Protein AF-A0A842I0W0-F1 (afdb_monomer_lite)

pLDDT: mean 89.92, std 10.53, range [43.91, 98.12]

Secondary structure (DSSP, 8-state):
-HHHHHHHHHHHHHHHHTT--HHHHHHHHHHHHHHHHHHHHHHTT--STTHHHHHHHHHHHHHHHHHHHHHHHHHHHHHHHHHHHHHHHHHHHHHTTTTSSTT-

Radius of gyration: 33.11 Å; chains: 1; bounding box: 74×31×82 Å

Sequence (104 aa):
MTDDTEMLTRLVAQLADRGGDLVTIRAVIEEASEIGAARAMHKLGLSDPRAAKDIGELRELLSAWRIARRGAIRSALGWLAKAVIALMLFGFAIRFGLMDGVGR

Organism: NCBI:txid2761622

Structure (mmCIF, N/CA/C/O backbone):
data_AF-A0A842I0W0-F1
#
_entry.id   AF-A0A842I0W0-F1
#
loop_
_atom_site.group_PDB
_atom_site.id
_atom_site.type_symbol
_atom_site.label_atom_id
_atom_site.label_alt_id
_atom_site.label_comp_id
_atom_site.label_asym_id
_atom_site.label_entity_id
_atom_site.label_seq_id
_atom_site.pdbx_PDB_ins_code
_atom_site.Cartn_x
_atom_site.Cartn_y
_atom_site.Cartn_z
_atom_site.occupancy
_atom_site.B_iso_or_equiv
_atom_site.auth_seq_id
_atom_site.auth_comp_id
_atom_site.auth_asym_id
_atom_site.auth_atom_id
_atom_site.pdbx_PDB_model_num
ATOM 1 N N . MET A 1 1 ? -15.020 12.420 1.947 1.00 59.78 1 MET A N 1
ATOM 2 C CA . MET A 1 1 ? -14.102 12.227 3.091 1.00 59.78 1 MET A CA 1
ATOM 3 C C . MET A 1 1 ? -14.439 13.158 4.248 1.00 59.78 1 MET A C 1
ATOM 5 O O . MET A 1 1 ? -14.450 12.688 5.370 1.00 59.78 1 MET A O 1
ATOM 9 N N . THR A 1 2 ? -14.742 14.442 4.017 1.00 72.00 2 THR A N 1
ATOM 10 C CA . THR A 1 2 ? -15.232 15.351 5.074 1.00 72.00 2 THR A CA 1
ATOM 11 C C . THR A 1 2 ? -16.629 14.989 5.591 1.00 72.00 2 THR A C 1
ATOM 13 O O . THR A 1 2 ? -16.820 15.015 6.801 1.00 72.00 2 THR A O 1
ATOM 16 N N . ASP A 1 3 ? -17.548 14.557 4.718 1.00 88.81 3 ASP A N 1
ATOM 17 C CA . ASP A 1 3 ? -18.919 14.154 5.103 1.00 88.81 3 ASP A CA 1
ATOM 18 C C . ASP A 1 3 ? -18.957 13.008 6.125 1.00 88.81 3 ASP A C 1
ATOM 20 O O . ASP A 1 3 ? -19.676 13.079 7.121 1.00 88.81 3 ASP A O 1
ATOM 24 N N . ASP A 1 4 ? -18.149 11.966 5.918 1.00 90.00 4 ASP A N 1
ATOM 25 C CA . ASP A 1 4 ? -18.122 10.800 6.810 1.00 90.00 4 ASP A CA 1
ATOM 26 C C . ASP A 1 4 ? -17.571 11.171 8.195 1.00 90.00 4 ASP A C 1
ATOM 28 O O . ASP A 1 4 ? -18.109 10.764 9.224 1.00 90.00 4 ASP A O 1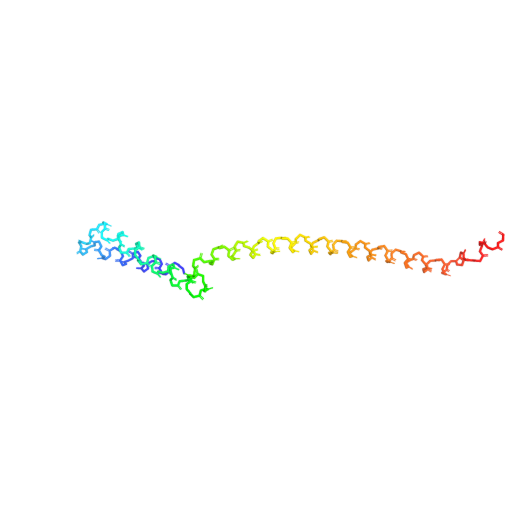
ATOM 32 N N . THR A 1 5 ? -16.525 12.001 8.236 1.00 92.12 5 THR A N 1
ATOM 33 C CA . THR A 1 5 ? -15.940 12.506 9.486 1.00 92.12 5 THR A CA 1
ATOM 34 C C . THR A 1 5 ? -16.910 13.421 10.230 1.00 92.12 5 THR A C 1
ATOM 36 O O . THR A 1 5 ? -17.007 13.353 11.456 1.00 92.12 5 THR A O 1
ATOM 39 N N . GLU A 1 6 ? -17.659 14.260 9.511 1.00 94.50 6 GLU A N 1
ATOM 40 C CA . GLU A 1 6 ? -18.687 15.119 10.101 1.00 94.50 6 GLU A CA 1
ATOM 41 C C . GLU A 1 6 ? -19.839 14.287 10.682 1.00 94.50 6 GLU A C 1
ATOM 43 O O . GLU A 1 6 ? -20.270 14.529 11.813 1.00 94.50 6 GLU A O 1
ATOM 48 N N . MET A 1 7 ? -20.283 13.248 9.966 1.00 93.56 7 MET A N 1
ATOM 49 C CA . MET A 1 7 ? -21.271 12.289 10.464 1.00 93.56 7 MET A CA 1
ATOM 50 C C . MET A 1 7 ? -20.785 11.589 11.743 1.00 93.56 7 MET A C 1
ATOM 52 O O . MET A 1 7 ? -21.517 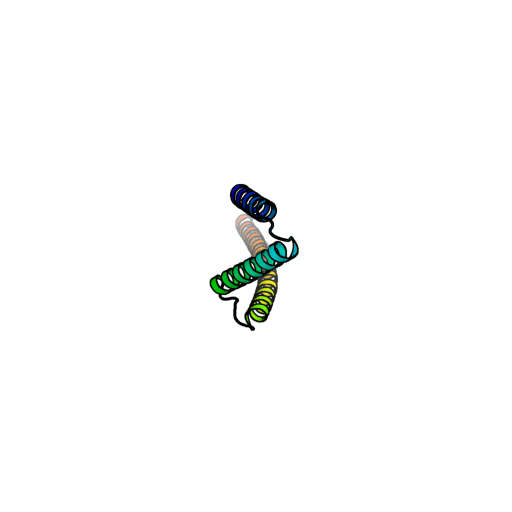11.562 12.732 1.00 93.56 7 MET A O 1
ATOM 56 N N . LEU A 1 8 ? -19.556 11.057 11.759 1.00 91.12 8 LEU A N 1
ATOM 57 C CA . LEU A 1 8 ? -18.987 10.382 12.934 1.00 91.12 8 LEU A CA 1
ATOM 58 C C . LEU A 1 8 ? -18.876 11.322 14.136 1.00 91.12 8 LEU A C 1
ATOM 60 O O . LEU A 1 8 ? -19.223 10.943 15.253 1.00 91.12 8 LEU A O 1
ATOM 64 N N . THR A 1 9 ? -18.457 12.563 13.896 1.00 93.06 9 THR A N 1
ATOM 65 C CA . THR A 1 9 ? -18.375 13.596 14.934 1.00 93.06 9 THR A CA 1
ATOM 66 C C . THR A 1 9 ? -19.748 13.851 15.559 1.00 93.06 9 THR A C 1
ATOM 68 O O . THR A 1 9 ? -19.871 13.883 16.784 1.00 93.06 9 THR A O 1
ATOM 71 N N . ARG A 1 10 ? -20.803 13.956 14.737 1.00 93.69 10 ARG A N 1
ATOM 72 C CA . ARG A 1 10 ? -22.185 14.110 15.220 1.00 93.69 10 ARG A CA 1
ATOM 73 C C . ARG A 1 10 ? -22.674 12.896 16.011 1.00 93.69 10 ARG A C 1
ATOM 75 O O . ARG A 1 10 ? -23.319 13.077 17.040 1.00 93.69 10 ARG A O 1
ATOM 82 N N . LEU A 1 11 ? -22.361 11.678 15.566 1.00 91.38 11 LEU A N 1
ATOM 83 C CA . LEU A 1 11 ? -22.752 10.447 16.263 1.00 91.38 11 LEU A CA 1
ATOM 84 C C . LEU A 1 11 ? -22.077 10.322 17.636 1.00 91.38 11 LEU A C 1
ATOM 86 O O . LEU A 1 11 ? -22.742 9.981 18.611 1.00 91.38 11 LEU A O 1
ATOM 90 N N . VAL A 1 12 ? -20.783 10.643 17.733 1.00 90.62 12 VAL A N 1
ATOM 91 C CA . VAL A 1 12 ? -20.049 10.636 19.010 1.00 90.62 12 VAL A CA 1
ATOM 92 C C . VAL A 1 12 ? -20.590 11.705 19.960 1.00 90.62 12 VAL A C 1
ATOM 94 O O . VAL A 1 12 ? -20.828 11.405 21.129 1.00 90.62 12 VAL A O 1
ATOM 97 N N . ALA A 1 13 ? -20.855 12.919 19.464 1.00 90.12 13 ALA A N 1
ATOM 98 C CA . ALA A 1 13 ? -21.464 13.985 20.260 1.00 90.12 13 ALA A CA 1
ATOM 99 C C . ALA A 1 13 ? -22.848 13.581 20.798 1.00 90.12 13 ALA A C 1
ATOM 101 O O . ALA A 1 13 ? -23.135 13.761 21.977 1.00 90.12 13 ALA A O 1
ATOM 102 N N . GLN A 1 14 ? -23.680 12.945 19.968 1.00 90.81 14 GLN A N 1
ATOM 103 C CA . GLN A 1 14 ? -24.990 12.451 20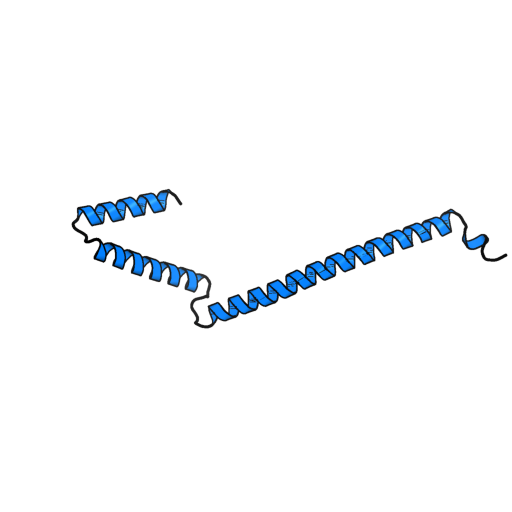.390 1.00 90.81 14 GLN A CA 1
ATOM 104 C C . GLN A 1 14 ? -24.895 11.337 21.444 1.00 90.81 14 GLN A C 1
ATOM 106 O O . GLN A 1 14 ? -25.758 11.243 22.318 1.00 90.81 14 GLN A O 1
ATOM 111 N N . LEU A 1 15 ? -23.870 10.481 21.367 1.00 88.19 15 LEU A N 1
ATOM 112 C CA . LEU A 1 15 ? -23.646 9.429 22.358 1.00 88.19 15 LEU A CA 1
ATOM 113 C C . LEU A 1 15 ? -23.209 10.012 23.708 1.00 88.19 15 LEU A C 1
ATOM 115 O O . LEU A 1 15 ? -23.698 9.570 24.747 1.00 88.19 15 LEU A O 1
ATOM 119 N N . ALA A 1 16 ? -22.333 11.020 23.683 1.00 86.50 16 ALA A N 1
ATOM 120 C CA . ALA A 1 16 ? -21.892 11.737 24.875 1.00 86.50 16 ALA A CA 1
ATOM 121 C C . ALA A 1 16 ? -23.069 12.450 25.569 1.00 86.50 16 ALA A C 1
ATOM 123 O O . ALA A 1 16 ? -23.260 12.284 26.773 1.00 86.50 16 ALA A O 1
ATOM 124 N N . ASP A 1 17 ? -23.927 13.137 24.806 1.00 89.00 17 ASP A N 1
ATOM 125 C CA . ASP A 1 17 ? -25.122 13.822 25.331 1.00 89.00 17 ASP A CA 1
ATOM 126 C C . ASP A 1 17 ? -26.153 12.862 25.950 1.00 89.00 17 ASP A C 1
ATOM 128 O O . ASP A 1 17 ? -26.914 13.243 26.839 1.00 89.00 17 ASP A O 1
ATOM 132 N N . ARG A 1 18 ? -26.184 11.596 25.516 1.00 89.44 18 ARG A N 1
ATOM 133 C CA . ARG A 1 18 ? -27.049 10.552 26.094 1.00 89.44 18 ARG A CA 1
ATOM 134 C C . ARG A 1 18 ? -26.448 9.859 27.323 1.00 89.44 18 ARG A C 1
ATOM 136 O O . ARG A 1 18 ? -27.008 8.866 27.784 1.00 89.44 18 ARG A O 1
ATOM 143 N N . GLY A 1 19 ? -25.341 10.375 27.862 1.00 82.81 19 GLY A N 1
ATOM 144 C CA . GLY A 1 19 ? -24.675 9.834 29.049 1.00 82.81 19 GLY A CA 1
ATOM 145 C C . GLY A 1 19 ? -23.728 8.669 28.757 1.00 82.81 19 GLY A C 1
ATOM 146 O O . GLY A 1 19 ? -23.428 7.888 29.658 1.00 82.81 19 GLY A O 1
ATOM 147 N N . GLY A 1 20 ? -23.269 8.520 27.511 1.00 84.12 20 GLY A N 1
ATOM 148 C CA . GLY A 1 20 ? -22.228 7.558 27.165 1.00 84.12 20 GLY A CA 1
ATOM 149 C C . GLY A 1 20 ? -20.886 7.963 27.772 1.00 84.12 20 GLY A C 1
ATOM 150 O O . GLY A 1 20 ? -20.347 9.014 27.436 1.00 84.12 20 GLY A O 1
ATOM 151 N N . ASP A 1 21 ? -20.334 7.124 28.647 1.00 89.69 21 ASP A N 1
ATOM 152 C CA . ASP A 1 21 ? -19.004 7.353 29.214 1.00 89.69 21 ASP A CA 1
ATOM 153 C C . ASP A 1 21 ? -17.900 7.225 28.145 1.00 89.69 21 ASP A C 1
ATOM 155 O O . ASP A 1 21 ? -17.976 6.398 27.227 1.00 89.69 21 ASP A O 1
ATOM 159 N N . LEU A 1 22 ? -16.839 8.023 28.291 1.00 87.44 22 LEU A N 1
ATOM 160 C CA . LEU A 1 22 ? -15.720 8.113 27.351 1.00 87.44 22 LEU A CA 1
ATOM 161 C C . LEU A 1 22 ? -15.028 6.757 27.154 1.00 87.44 22 LEU A C 1
ATOM 163 O O . LEU A 1 22 ? -14.601 6.430 26.045 1.00 87.44 22 LEU A O 1
ATOM 167 N N . VAL A 1 23 ? -14.946 5.949 28.216 1.00 92.06 23 VAL A N 1
ATOM 168 C CA . VAL A 1 23 ? -14.361 4.603 28.159 1.00 92.06 23 VAL A CA 1
ATOM 169 C C . VAL A 1 23 ? -15.172 3.704 27.229 1.00 92.06 23 VAL A C 1
ATOM 171 O O . VAL A 1 23 ? -14.601 3.003 26.394 1.00 92.06 23 VAL A O 1
ATOM 174 N N . THR A 1 24 ? -16.502 3.775 27.316 1.00 90.69 24 THR A N 1
ATOM 175 C CA . THR A 1 24 ? -17.406 2.990 26.463 1.00 90.69 24 THR A CA 1
ATOM 176 C C . THR A 1 24 ? -17.300 3.435 25.006 1.00 90.69 24 THR A C 1
ATOM 178 O O . THR A 1 24 ? -17.188 2.598 24.113 1.00 90.69 24 THR A O 1
ATOM 181 N N . ILE A 1 25 ? -17.260 4.748 24.756 1.00 90.62 25 ILE A N 1
ATOM 182 C CA . ILE A 1 25 ? -17.083 5.304 23.406 1.00 90.62 25 ILE A CA 1
ATOM 183 C C . ILE A 1 25 ? -15.758 4.832 22.798 1.00 90.62 25 ILE A C 1
ATOM 185 O O . ILE A 1 25 ? -15.735 4.364 21.659 1.00 90.62 25 ILE A O 1
ATOM 189 N N . ARG A 1 26 ? -14.660 4.903 23.560 1.00 91.88 26 ARG A N 1
ATOM 190 C CA . ARG A 1 26 ? -13.342 4.445 23.105 1.00 91.88 26 ARG A CA 1
ATOM 191 C C . ARG A 1 26 ? -13.355 2.956 22.764 1.00 91.88 26 ARG A C 1
ATOM 193 O O . ARG A 1 26 ? -12.855 2.595 21.706 1.00 91.88 26 ARG A O 1
ATOM 200 N N . ALA A 1 27 ? -13.951 2.123 23.616 1.00 93.88 27 ALA A N 1
ATOM 201 C CA . ALA A 1 27 ? -14.041 0.684 23.383 1.00 93.88 27 ALA A CA 1
ATOM 202 C C . ALA A 1 27 ? -14.824 0.352 22.101 1.00 93.88 27 ALA A C 1
ATOM 204 O O . ALA A 1 27 ? -14.372 -0.454 21.294 1.00 93.88 27 ALA A O 1
ATOM 205 N N . VAL A 1 28 ? -15.962 1.016 21.870 1.00 91.88 28 VAL A N 1
ATOM 206 C CA . VAL A 1 28 ? -16.764 0.817 20.650 1.00 91.88 28 VAL A CA 1
ATOM 207 C C . VAL A 1 28 ? -16.002 1.259 19.399 1.00 91.88 28 VAL A C 1
ATOM 209 O O . VAL A 1 28 ? -16.060 0.575 18.380 1.00 91.88 28 VAL A O 1
ATOM 212 N N . ILE A 1 29 ? -15.280 2.383 19.457 1.00 93.00 29 ILE A N 1
ATOM 213 C CA . ILE A 1 29 ? -14.466 2.861 18.329 1.00 93.00 29 ILE A CA 1
ATOM 214 C C . ILE A 1 29 ? -13.317 1.893 18.034 1.00 93.00 29 ILE A C 1
ATOM 216 O O . ILE A 1 29 ? -13.051 1.615 16.865 1.00 93.00 29 ILE A O 1
ATOM 220 N N . GLU A 1 30 ? -12.644 1.388 19.067 1.00 95.69 30 GLU A N 1
ATOM 221 C CA . GLU A 1 30 ? -11.540 0.433 18.939 1.00 95.69 30 GLU A CA 1
ATOM 222 C C . GLU A 1 30 ? -12.031 -0.870 18.289 1.00 95.69 30 GLU A C 1
ATOM 224 O O . GLU A 1 30 ? -11.493 -1.275 17.261 1.00 95.69 30 GLU A O 1
ATOM 229 N N . GLU A 1 31 ? -13.147 -1.426 18.767 1.00 96.50 31 GLU A N 1
ATOM 230 C CA . GLU A 1 31 ? -13.772 -2.625 18.191 1.00 96.50 31 GLU A CA 1
ATOM 231 C C . GLU A 1 31 ? -14.250 -2.400 16.744 1.00 96.50 31 GLU A C 1
ATOM 233 O O . GLU A 1 31 ? -13.989 -3.204 15.849 1.00 96.50 31 GLU A O 1
ATOM 238 N N . ALA A 1 32 ? -14.920 -1.276 16.466 1.00 94.56 32 ALA A N 1
ATOM 239 C CA . ALA A 1 32 ? -15.381 -0.953 15.116 1.00 94.56 32 ALA A CA 1
ATOM 240 C C . ALA A 1 32 ? -14.212 -0.762 14.134 1.00 94.56 32 ALA A C 1
ATOM 242 O O . ALA A 1 32 ? -14.317 -1.148 12.964 1.00 94.56 32 ALA A O 1
ATOM 243 N N . SER A 1 33 ? -13.103 -0.186 14.605 1.00 95.06 33 SER A N 1
ATOM 244 C CA . SER A 1 33 ? -11.881 -0.004 13.819 1.00 95.06 33 SER A CA 1
ATOM 245 C C . SER A 1 33 ? -11.209 -1.341 13.527 1.00 95.06 33 SER A C 1
ATOM 247 O O . SER A 1 33 ? -10.854 -1.587 12.375 1.00 95.06 33 SER A O 1
ATOM 249 N N . GLU A 1 34 ? -11.111 -2.225 14.522 1.00 97.00 34 GLU A N 1
ATOM 250 C CA . GLU A 1 34 ? -10.565 -3.578 14.370 1.00 97.00 34 GLU A CA 1
ATOM 251 C C . GLU A 1 34 ? -11.397 -4.394 13.365 1.00 97.00 34 GLU A C 1
ATOM 253 O O . GLU A 1 34 ? -10.864 -4.933 12.394 1.00 97.00 34 GLU A O 1
ATOM 258 N N . ILE A 1 35 ? -12.731 -4.387 13.498 1.00 97.12 35 ILE A N 1
ATOM 259 C CA . ILE A 1 35 ? -13.649 -5.047 12.553 1.00 97.12 35 ILE A CA 1
ATOM 260 C C . ILE A 1 35 ? -13.512 -4.454 11.142 1.00 97.12 35 ILE A C 1
ATOM 262 O O . ILE A 1 35 ? -13.536 -5.182 10.142 1.00 97.12 35 ILE A O 1
ATOM 266 N N . GLY A 1 36 ? -13.392 -3.129 11.038 1.00 95.81 36 GLY A N 1
ATOM 267 C CA . GLY A 1 36 ? -13.202 -2.426 9.773 1.00 95.81 36 GLY A CA 1
ATOM 268 C C . GLY A 1 36 ? -11.894 -2.819 9.085 1.00 95.81 36 GLY A C 1
ATOM 269 O O . GLY A 1 36 ? -11.904 -3.163 7.897 1.00 95.81 36 GLY A O 1
ATOM 270 N N . ALA A 1 37 ? -10.793 -2.828 9.837 1.00 96.38 37 ALA A N 1
ATOM 271 C CA . ALA A 1 37 ? -9.472 -3.234 9.373 1.00 96.38 37 ALA A CA 1
ATOM 272 C C . ALA A 1 37 ? -9.463 -4.705 8.937 1.00 96.38 37 ALA A C 1
ATOM 274 O O . ALA A 1 37 ? -9.073 -5.004 7.806 1.00 96.38 37 ALA A O 1
ATOM 275 N N . ALA A 1 38 ? -9.999 -5.607 9.762 1.00 95.94 38 ALA A N 1
ATOM 276 C CA . ALA A 1 38 ? -10.109 -7.027 9.446 1.00 95.94 38 ALA A CA 1
ATOM 277 C C . ALA A 1 38 ? -10.935 -7.270 8.171 1.00 95.94 38 ALA A C 1
ATOM 279 O O . ALA A 1 38 ? -10.537 -8.046 7.300 1.00 95.94 38 ALA A O 1
ATOM 280 N N . ARG A 1 39 ? -12.056 -6.556 7.994 1.00 96.31 39 ARG A N 1
ATOM 281 C CA . ARG A 1 39 ? -12.880 -6.646 6.777 1.00 96.31 39 ARG A CA 1
ATOM 282 C C . ARG A 1 39 ? -12.140 -6.133 5.544 1.00 96.31 39 ARG A C 1
ATOM 284 O O . ARG A 1 39 ? -12.283 -6.716 4.470 1.00 96.31 39 ARG A O 1
ATOM 291 N N . ALA A 1 40 ? -11.376 -5.050 5.672 1.00 96.88 40 ALA A N 1
ATOM 292 C CA . ALA A 1 40 ? -10.555 -4.530 4.583 1.00 96.88 40 ALA A CA 1
ATOM 293 C C . ALA A 1 40 ? -9.450 -5.526 4.198 1.00 96.88 40 ALA A C 1
ATOM 295 O O . ALA A 1 40 ? -9.308 -5.846 3.018 1.00 96.88 40 ALA A O 1
ATOM 296 N N . MET A 1 41 ? -8.741 -6.087 5.181 1.00 94.56 41 MET A N 1
ATOM 297 C CA . MET A 1 41 ? -7.728 -7.125 4.968 1.00 94.56 41 MET A CA 1
ATOM 298 C C . MET A 1 41 ? -8.329 -8.365 4.306 1.00 94.56 41 MET A C 1
ATOM 300 O O . MET A 1 41 ? -7.789 -8.848 3.318 1.00 94.56 41 MET A O 1
ATOM 304 N N . HIS A 1 42 ? -9.492 -8.827 4.765 1.00 95.69 42 HIS A N 1
ATOM 305 C CA . HIS A 1 42 ? -10.199 -9.953 4.159 1.00 95.69 42 HIS A CA 1
ATOM 306 C C . HIS A 1 42 ? -10.589 -9.680 2.699 1.00 95.69 42 HIS A C 1
ATOM 308 O O . HIS A 1 42 ? -10.380 -10.526 1.833 1.00 95.69 42 HIS A O 1
ATOM 314 N N . LYS A 1 43 ? -11.111 -8.485 2.386 1.00 95.81 43 LYS A N 1
ATOM 315 C CA . LYS A 1 43 ? -11.429 -8.087 0.999 1.00 95.81 43 LYS A CA 1
ATOM 316 C C . LYS A 1 43 ? -10.198 -8.051 0.094 1.00 95.81 43 LYS A C 1
ATOM 318 O O . LYS A 1 43 ? -10.324 -8.301 -1.100 1.00 95.81 43 LYS A O 1
ATOM 323 N N . LEU A 1 44 ? -9.031 -7.739 0.653 1.00 93.69 44 LEU A N 1
ATOM 324 C CA . LEU A 1 44 ? -7.748 -7.770 -0.048 1.00 93.69 44 LEU A CA 1
ATOM 325 C C . LEU A 1 44 ? -7.125 -9.177 -0.101 1.00 93.69 44 LEU A C 1
ATOM 327 O O . LEU A 1 44 ? -6.072 -9.341 -0.709 1.00 93.69 44 LEU A O 1
ATOM 331 N N . GLY A 1 45 ? -7.744 -10.184 0.527 1.00 92.19 45 GLY A N 1
ATOM 332 C CA . GLY A 1 45 ? -7.185 -11.534 0.652 1.00 92.19 45 GLY A CA 1
ATOM 333 C C . GLY A 1 45 ? -5.999 -11.631 1.622 1.00 92.19 45 GLY A C 1
ATOM 334 O O . GLY A 1 45 ? -5.266 -12.612 1.593 1.00 92.19 45 GLY A O 1
ATOM 335 N N . LEU A 1 46 ? -5.800 -10.625 2.480 1.00 93.44 46 LEU A N 1
ATOM 336 C CA . LEU A 1 46 ? -4.669 -10.491 3.407 1.00 93.44 46 LEU A CA 1
ATOM 337 C C . LEU A 1 46 ? -5.006 -10.898 4.852 1.00 93.44 46 LEU A C 1
ATOM 339 O O . LEU A 1 46 ? -4.372 -10.429 5.792 1.00 93.44 46 LEU A O 1
ATOM 343 N N . SER A 1 47 ? -6.030 -11.726 5.050 1.00 92.69 47 SER A N 1
ATOM 344 C CA . SER A 1 47 ? -6.472 -12.165 6.380 1.00 92.69 47 SER A CA 1
ATOM 345 C C . SER A 1 47 ? -5.752 -13.416 6.907 1.00 92.69 47 SER A C 1
ATOM 347 O O . SER A 1 47 ? -5.932 -13.760 8.070 1.00 92.69 47 SER A O 1
ATOM 349 N N . ASP A 1 48 ? -4.966 -14.115 6.080 1.00 92.25 48 ASP A N 1
ATOM 350 C CA . ASP A 1 48 ? -4.184 -15.288 6.506 1.00 92.25 48 ASP A CA 1
ATOM 351 C C . ASP A 1 48 ? -2.898 -14.866 7.247 1.00 92.25 48 ASP A C 1
ATOM 353 O O . ASP A 1 48 ? -2.278 -13.870 6.860 1.00 92.25 48 ASP A O 1
ATOM 357 N N . PRO A 1 49 ? -2.422 -15.635 8.247 1.00 89.56 49 PRO A N 1
ATOM 358 C CA . PRO A 1 49 ? -1.174 -15.342 8.955 1.00 89.56 49 PRO A CA 1
ATOM 359 C C . PRO A 1 49 ? 0.065 -15.196 8.055 1.00 89.56 49 PRO A C 1
ATOM 361 O O . PRO A 1 49 ? 1.024 -14.527 8.441 1.00 89.56 49 PRO A O 1
ATOM 364 N N . ARG A 1 50 ? 0.074 -15.792 6.852 1.00 91.62 50 ARG A N 1
ATOM 365 C CA . ARG A 1 50 ? 1.186 -15.672 5.892 1.00 91.62 50 ARG A CA 1
ATOM 366 C C . ARG A 1 50 ? 1.146 -14.397 5.055 1.00 91.62 50 ARG A C 1
ATOM 368 O O . ARG A 1 50 ? 2.178 -14.019 4.506 1.00 91.62 50 ARG A O 1
ATOM 375 N N . ALA A 1 51 ? 0.022 -13.681 5.015 1.00 92.25 51 ALA A N 1
ATOM 376 C CA . ALA A 1 51 ? -0.169 -12.524 4.14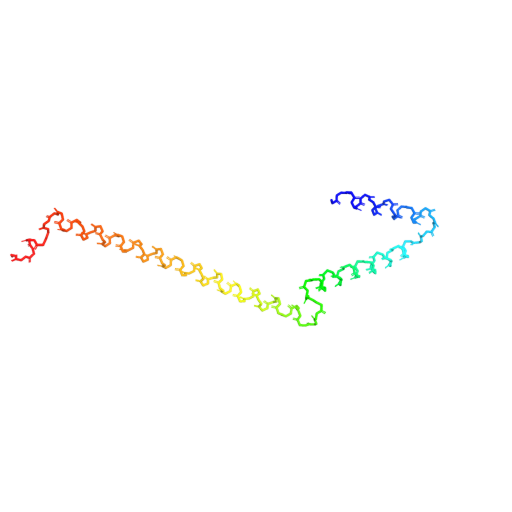1 1.00 92.25 51 ALA A CA 1
ATOM 377 C C . ALA A 1 51 ? 0.901 -11.434 4.329 1.00 92.25 51 ALA A C 1
ATOM 379 O O . ALA A 1 51 ? 1.394 -10.857 3.359 1.00 92.25 51 ALA A O 1
ATOM 380 N N . ALA A 1 52 ? 1.306 -11.171 5.575 1.00 89.75 52 ALA A N 1
ATOM 381 C CA . ALA A 1 52 ? 2.356 -10.198 5.868 1.00 89.75 52 ALA A CA 1
ATOM 382 C C . ALA A 1 52 ? 3.719 -10.611 5.279 1.00 89.75 52 ALA A C 1
ATOM 384 O O . ALA A 1 52 ? 4.451 -9.764 4.759 1.00 89.75 52 ALA A O 1
ATOM 385 N N . LYS A 1 53 ? 4.041 -11.910 5.327 1.00 92.19 53 LYS A N 1
ATOM 386 C CA . LYS A 1 53 ? 5.278 -12.475 4.777 1.00 92.19 53 LYS A CA 1
ATOM 387 C C . LYS A 1 53 ? 5.272 -12.401 3.254 1.00 92.19 53 LYS A C 1
ATOM 389 O O . LYS A 1 53 ? 6.214 -11.869 2.676 1.00 92.19 53 LYS A O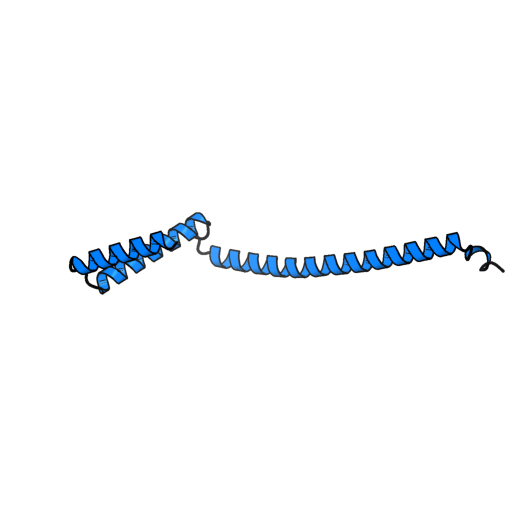 1
ATOM 394 N N . ASP A 1 54 ? 4.181 -12.833 2.630 1.00 92.88 54 ASP A N 1
ATOM 395 C CA . ASP A 1 54 ? 4.038 -12.865 1.173 1.00 92.88 54 ASP A CA 1
ATOM 396 C C . ASP A 1 54 ? 4.143 -11.455 0.569 1.00 92.88 54 ASP A C 1
ATOM 398 O O . ASP A 1 54 ? 4.841 -11.239 -0.421 1.00 92.88 54 ASP A O 1
ATOM 402 N N . ILE A 1 55 ? 3.525 -10.449 1.202 1.00 93.50 55 ILE A N 1
ATOM 403 C CA . ILE A 1 55 ? 3.667 -9.043 0.790 1.00 93.50 55 ILE A CA 1
ATOM 404 C C . ILE A 1 55 ? 5.114 -8.556 0.933 1.00 93.50 55 ILE A C 1
ATOM 406 O O . ILE A 1 55 ? 5.594 -7.798 0.085 1.00 93.50 55 ILE A O 1
ATOM 410 N N . GLY A 1 56 ? 5.819 -8.975 1.985 1.00 93.50 56 GLY A N 1
ATOM 411 C CA . GLY A 1 56 ? 7.245 -8.701 2.157 1.00 93.50 56 GLY A CA 1
ATOM 412 C C . GLY A 1 56 ? 8.079 -9.274 1.011 1.00 93.50 56 GLY A C 1
ATOM 413 O O . GLY A 1 56 ? 8.810 -8.530 0.353 1.00 93.50 56 GLY A O 1
ATOM 414 N N . GLU A 1 57 ? 7.895 -10.559 0.714 1.00 94.25 57 GLU A N 1
ATOM 415 C CA . GLU A 1 57 ? 8.598 -11.269 -0.359 1.00 94.25 57 GLU A CA 1
ATOM 416 C C . GLU A 1 57 ? 8.308 -10.644 -1.735 1.00 94.25 57 GLU A C 1
ATOM 418 O O . GLU A 1 57 ? 9.229 -10.353 -2.500 1.00 94.25 57 GLU A O 1
ATOM 423 N N . LEU A 1 58 ? 7.045 -10.322 -2.037 1.00 95.38 58 LEU A N 1
ATOM 424 C CA . LEU A 1 58 ? 6.666 -9.649 -3.284 1.00 95.38 58 LEU A CA 1
ATOM 425 C C . LEU A 1 58 ? 7.343 -8.286 -3.436 1.00 95.38 58 LEU A C 1
ATOM 427 O O . LEU A 1 58 ? 7.797 -7.939 -4.529 1.00 95.38 58 LEU A O 1
ATOM 431 N N . ARG A 1 59 ? 7.428 -7.498 -2.358 1.00 95.12 59 ARG A N 1
ATOM 432 C CA . ARG A 1 59 ? 8.100 -6.189 -2.378 1.00 95.12 59 ARG A CA 1
ATOM 433 C C . ARG A 1 59 ? 9.593 -6.328 -2.640 1.00 95.12 59 ARG A C 1
ATOM 435 O O . ARG A 1 59 ? 10.152 -5.499 -3.362 1.00 95.12 59 ARG A O 1
ATOM 442 N N . GLU A 1 60 ? 10.220 -7.358 -2.089 1.00 96.00 60 GLU A N 1
ATOM 443 C CA . GLU A 1 60 ? 11.631 -7.656 -2.311 1.00 96.00 60 GLU A CA 1
ATOM 444 C C . GLU A 1 60 ? 11.892 -8.092 -3.760 1.00 96.00 60 GLU A C 1
ATOM 446 O O . GLU A 1 60 ? 12.732 -7.492 -4.439 1.00 96.00 60 GLU A O 1
ATOM 451 N N . LEU A 1 61 ? 11.085 -9.016 -4.293 1.00 95.75 61 LEU A N 1
ATOM 452 C CA . LEU A 1 61 ? 11.138 -9.431 -5.700 1.00 95.75 61 LEU A CA 1
ATOM 453 C C . LEU A 1 61 ? 10.912 -8.250 -6.657 1.00 95.75 61 LEU A C 1
ATOM 455 O O . LEU A 1 61 ? 11.663 -8.063 -7.618 1.00 95.75 61 LEU A O 1
ATOM 459 N N . LEU A 1 62 ? 9.918 -7.400 -6.379 1.00 95.44 62 LEU A N 1
ATOM 460 C CA . LEU A 1 62 ? 9.654 -6.178 -7.146 1.00 95.44 62 LEU A CA 1
ATOM 461 C C . LEU A 1 62 ? 10.814 -5.188 -7.068 1.00 95.44 62 LEU A C 1
ATOM 463 O O . LEU A 1 62 ? 11.106 -4.505 -8.052 1.00 95.44 62 LEU A O 1
ATOM 467 N N . SER A 1 63 ? 11.468 -5.076 -5.913 1.00 95.12 63 SER A N 1
ATOM 468 C CA . SER A 1 63 ? 12.649 -4.231 -5.750 1.00 95.12 63 SER A CA 1
ATOM 469 C C . SER A 1 63 ? 13.793 -4.719 -6.638 1.00 95.12 63 SER A C 1
ATOM 471 O O . SER A 1 63 ? 14.305 -3.943 -7.454 1.00 95.12 63 SER A O 1
ATOM 473 N N . ALA A 1 64 ? 14.115 -6.014 -6.561 1.00 94.88 64 ALA A N 1
ATOM 474 C CA . ALA A 1 64 ? 15.144 -6.651 -7.376 1.00 94.88 64 ALA A CA 1
ATOM 475 C C . ALA A 1 64 ? 14.849 -6.499 -8.877 1.00 94.88 64 ALA A C 1
ATOM 477 O O . ALA A 1 64 ? 15.699 -6.034 -9.641 1.00 94.88 64 ALA A O 1
ATOM 478 N N . TRP A 1 65 ? 13.611 -6.768 -9.300 1.00 94.31 65 TRP A N 1
ATOM 479 C CA . TRP A 1 65 ? 13.190 -6.593 -10.689 1.00 94.31 65 TRP A CA 1
ATOM 480 C C . TRP A 1 65 ? 13.270 -5.135 -11.152 1.00 94.31 65 TRP A C 1
ATOM 482 O O . TRP A 1 65 ? 13.737 -4.855 -12.257 1.00 94.31 65 TRP A O 1
ATOM 492 N N . ARG A 1 66 ? 12.871 -4.168 -10.316 1.00 94.50 66 ARG A N 1
ATOM 493 C CA . ARG A 1 66 ? 12.932 -2.738 -10.665 1.00 94.50 66 ARG A CA 1
ATOM 494 C C . ARG A 1 66 ? 14.370 -2.257 -10.843 1.00 94.50 66 ARG A C 1
ATOM 496 O O . ARG A 1 66 ? 14.617 -1.352 -11.644 1.00 94.50 66 ARG A O 1
ATOM 503 N N . ILE A 1 67 ? 15.312 -2.811 -10.085 1.00 92.94 67 ILE A N 1
ATOM 504 C CA . ILE A 1 67 ? 16.743 -2.537 -10.256 1.00 92.94 67 ILE A CA 1
ATOM 505 C C . ILE A 1 67 ? 17.233 -3.180 -11.556 1.00 92.94 67 ILE A C 1
ATOM 507 O O . ILE A 1 67 ? 17.795 -2.479 -12.402 1.00 92.94 67 ILE A O 1
ATOM 511 N N . ALA A 1 68 ? 16.935 -4.465 -11.764 1.00 93.25 68 ALA A N 1
ATOM 512 C CA . ALA A 1 68 ? 17.329 -5.207 -12.959 1.00 93.25 68 ALA A CA 1
ATOM 513 C C . ALA A 1 68 ? 16.806 -4.554 -14.250 1.00 93.25 68 ALA A C 1
ATOM 515 O O . ALA A 1 68 ? 17.577 -4.297 -15.173 1.00 93.25 68 ALA A O 1
ATOM 516 N N . ARG A 1 69 ? 15.522 -4.174 -14.294 1.00 93.50 69 ARG A N 1
ATOM 517 C CA . ARG A 1 69 ? 14.897 -3.495 -15.440 1.00 93.50 69 ARG A CA 1
ATOM 518 C C . ARG A 1 69 ? 15.561 -2.155 -15.753 1.00 93.50 69 ARG A C 1
ATOM 520 O O . ARG A 1 69 ? 15.822 -1.859 -16.916 1.00 93.50 69 ARG A O 1
ATOM 527 N N . ARG A 1 70 ? 15.868 -1.345 -14.732 1.00 92.06 70 ARG A N 1
ATOM 528 C CA . ARG A 1 70 ? 16.594 -0.073 -14.913 1.00 92.06 70 ARG A CA 1
ATOM 529 C C . ARG A 1 70 ? 18.019 -0.293 -15.426 1.00 92.06 70 ARG A C 1
ATOM 531 O O . ARG A 1 70 ? 18.526 0.535 -16.179 1.00 92.06 70 ARG A O 1
ATOM 538 N N . GLY A 1 71 ? 18.665 -1.388 -15.029 1.00 94.12 71 GLY A N 1
ATOM 539 C CA . GLY A 1 71 ? 19.938 -1.826 -15.602 1.00 94.12 71 GLY A CA 1
ATOM 540 C C . GLY A 1 71 ? 19.802 -2.179 -17.083 1.00 94.12 71 GLY A C 1
ATOM 541 O O . GLY A 1 71 ? 20.475 -1.582 -17.918 1.00 94.12 71 GLY A O 1
ATOM 542 N N . ALA A 1 72 ? 18.871 -3.076 -17.412 1.00 93.62 72 ALA A N 1
ATOM 543 C CA . ALA A 1 72 ? 18.642 -3.555 -18.773 1.00 93.62 72 ALA A CA 1
ATOM 544 C C . ALA A 1 72 ? 18.314 -2.421 -19.756 1.00 93.62 72 ALA A C 1
ATOM 546 O O . ALA A 1 72 ? 18.908 -2.353 -20.828 1.00 93.62 72 ALA A O 1
ATOM 547 N N . ILE A 1 73 ? 17.432 -1.489 -19.374 1.00 95.38 73 ILE A N 1
ATOM 548 C CA . ILE A 1 73 ? 17.064 -0.345 -20.225 1.00 95.38 73 ILE A CA 1
ATOM 549 C C . ILE A 1 73 ? 18.275 0.558 -20.488 1.00 95.38 73 ILE A C 1
ATOM 551 O O . ILE A 1 73 ? 18.495 0.962 -21.628 1.00 95.38 73 ILE A O 1
ATOM 555 N N . ARG A 1 74 ? 19.098 0.848 -19.469 1.00 93.62 74 ARG A N 1
ATOM 556 C CA . ARG A 1 74 ? 20.320 1.650 -19.654 1.00 93.62 74 ARG A CA 1
ATOM 557 C C . ARG A 1 74 ? 21.318 0.963 -20.583 1.00 93.62 74 ARG A C 1
ATOM 559 O O . ARG A 1 74 ? 21.858 1.618 -21.471 1.00 93.62 74 ARG A O 1
ATOM 566 N N . SER A 1 75 ? 21.528 -0.341 -20.421 1.00 96.12 75 SER A N 1
ATOM 567 C CA . SER A 1 75 ? 22.413 -1.112 -21.300 1.00 96.12 75 SER A CA 1
ATOM 568 C C . SER A 1 75 ? 21.896 -1.162 -22.736 1.00 96.12 75 SER A C 1
ATOM 570 O O . SER A 1 75 ? 22.677 -0.972 -23.666 1.00 96.12 75 SER A O 1
ATOM 572 N N . ALA A 1 76 ? 20.590 -1.361 -22.922 1.00 96.19 76 ALA A N 1
ATOM 573 C CA . ALA A 1 76 ? 19.962 -1.365 -24.238 1.00 96.19 76 ALA A CA 1
ATOM 574 C C . ALA A 1 76 ? 20.115 -0.008 -24.940 1.00 96.19 76 ALA A C 1
ATOM 576 O O . ALA A 1 76 ? 20.528 0.033 -26.096 1.00 96.19 76 ALA A O 1
ATOM 577 N N . LEU A 1 77 ? 19.875 1.102 -24.231 1.00 97.06 77 LEU A N 1
ATOM 578 C CA . LEU A 1 77 ? 20.085 2.454 -24.761 1.00 97.06 77 LEU A CA 1
ATOM 579 C C . LEU A 1 77 ? 21.552 2.704 -25.135 1.00 97.06 77 LEU A C 1
ATOM 581 O O . LEU A 1 77 ? 21.829 3.276 -26.187 1.00 97.06 77 LEU A O 1
ATOM 585 N N . GLY A 1 78 ? 22.497 2.239 -24.313 1.00 96.69 78 GLY A N 1
ATOM 586 C CA . GLY A 1 78 ? 23.926 2.348 -24.609 1.00 96.69 78 GLY A CA 1
ATOM 587 C C . GLY A 1 78 ? 24.340 1.568 -25.861 1.00 96.69 78 GLY A C 1
ATOM 588 O O . GLY A 1 78 ? 25.071 2.092 -26.700 1.00 96.69 78 GLY A O 1
ATOM 589 N N . TRP A 1 79 ? 23.860 0.332 -26.020 1.00 97.75 79 TRP A N 1
ATOM 590 C CA . TRP A 1 79 ? 24.087 -0.464 -27.232 1.00 97.75 79 TRP A CA 1
ATOM 591 C C . TRP A 1 79 ? 23.440 0.157 -28.466 1.00 97.75 79 TRP A C 1
ATOM 593 O O . TRP A 1 79 ? 24.070 0.204 -29.519 1.00 97.75 79 TRP A O 1
ATOM 603 N N . LEU A 1 80 ? 22.223 0.683 -28.328 1.00 97.81 80 LEU A N 1
ATOM 604 C CA . LEU A 1 80 ? 21.525 1.361 -29.412 1.00 97.81 80 LEU A CA 1
ATOM 605 C C . LEU A 1 80 ? 22.298 2.599 -29.884 1.00 97.81 80 LEU A C 1
ATOM 607 O O . LEU A 1 80 ? 22.515 2.759 -31.080 1.00 97.81 80 LEU A O 1
ATOM 611 N N . ALA A 1 81 ? 22.781 3.434 -28.961 1.00 97.81 81 ALA A N 1
ATOM 612 C CA . ALA A 1 81 ? 23.600 4.595 -29.304 1.00 97.81 81 ALA A CA 1
ATOM 613 C C . ALA A 1 81 ? 24.882 4.189 -30.054 1.00 97.81 81 ALA A C 1
ATOM 615 O O . ALA A 1 81 ? 25.212 4.784 -31.079 1.00 97.81 81 ALA A O 1
ATOM 616 N N . LYS A 1 82 ? 25.570 3.132 -29.596 1.00 97.75 82 LYS A N 1
ATOM 617 C CA . LYS A 1 82 ? 26.745 2.577 -30.292 1.00 97.75 82 LYS A CA 1
ATOM 618 C C . LYS A 1 82 ? 26.399 2.088 -31.699 1.00 97.75 82 LYS A C 1
ATOM 620 O O . LYS A 1 82 ? 27.144 2.377 -32.631 1.00 97.75 82 LYS A O 1
ATOM 625 N N . ALA A 1 83 ? 25.277 1.387 -31.861 1.00 97.75 83 ALA A N 1
ATOM 626 C CA . ALA A 1 83 ? 24.819 0.895 -33.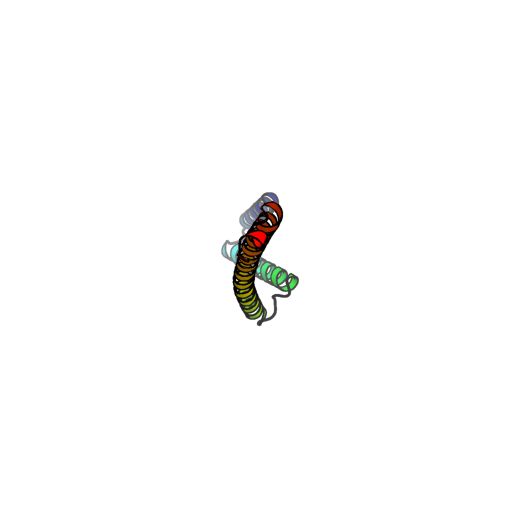157 1.00 97.75 83 ALA A CA 1
ATOM 627 C C . ALA A 1 83 ? 24.517 2.047 -34.127 1.00 97.75 83 ALA A C 1
ATOM 629 O O . ALA A 1 83 ? 24.939 1.998 -35.279 1.00 97.75 83 ALA A O 1
ATOM 630 N N . VAL A 1 84 ? 23.858 3.109 -33.654 1.00 98.12 84 VAL A N 1
ATOM 631 C CA . VAL A 1 84 ? 23.573 4.307 -34.459 1.00 98.12 84 VAL A CA 1
ATOM 632 C C . VAL A 1 84 ? 24.863 4.996 -34.903 1.00 98.12 84 VAL A C 1
ATOM 634 O O . VAL A 1 84 ? 25.003 5.311 -36.082 1.00 98.12 84 VAL A O 1
ATOM 637 N N . ILE A 1 85 ? 25.831 5.186 -33.999 1.00 97.56 85 ILE A N 1
ATOM 638 C CA . ILE A 1 85 ? 27.130 5.789 -34.342 1.00 97.56 85 ILE A CA 1
ATOM 639 C C . ILE A 1 85 ? 27.874 4.930 -35.369 1.00 97.56 85 ILE A C 1
ATOM 641 O O . ILE A 1 85 ? 28.359 5.456 -36.368 1.00 97.56 85 ILE A O 1
ATOM 645 N N . ALA A 1 86 ? 27.939 3.612 -35.160 1.00 97.19 86 ALA A N 1
ATOM 646 C CA . ALA A 1 86 ? 28.587 2.695 -36.095 1.00 97.19 86 ALA A CA 1
ATOM 647 C C . ALA A 1 86 ? 27.932 2.744 -37.484 1.00 97.19 86 ALA A C 1
ATOM 649 O O . ALA A 1 86 ? 28.631 2.812 -38.493 1.00 97.19 86 ALA A O 1
ATOM 650 N N . LEU A 1 87 ? 26.598 2.782 -37.536 1.00 96.88 87 LEU A N 1
ATOM 651 C CA . LEU A 1 87 ? 25.842 2.892 -38.781 1.00 96.88 87 LEU A CA 1
ATOM 652 C C . LEU A 1 87 ? 26.089 4.233 -39.486 1.00 96.88 87 LEU A C 1
ATOM 654 O O . LEU A 1 87 ? 26.242 4.269 -40.704 1.00 96.88 87 LEU A O 1
ATOM 658 N N . MET A 1 88 ? 26.190 5.327 -38.730 1.00 95.69 88 MET A N 1
ATOM 659 C CA . MET A 1 88 ? 26.494 6.656 -39.262 1.00 95.69 88 MET A CA 1
ATOM 660 C C . MET A 1 88 ? 27.918 6.728 -39.834 1.00 95.69 88 MET A C 1
ATOM 662 O O . MET A 1 88 ? 28.104 7.223 -40.944 1.00 95.69 88 MET A O 1
ATOM 666 N N . LEU A 1 89 ? 28.913 6.172 -39.132 1.00 94.19 89 LEU A N 1
ATOM 667 C CA . LEU A 1 89 ? 30.292 6.061 -39.626 1.00 94.19 89 LEU A CA 1
ATOM 668 C C . LEU A 1 89 ? 30.382 5.185 -40.880 1.00 94.19 89 LEU A C 1
ATOM 670 O O . LEU A 1 89 ? 31.049 5.559 -41.841 1.00 94.19 89 LEU A O 1
ATOM 674 N N . PHE A 1 90 ? 29.681 4.051 -40.895 1.00 93.50 90 PHE A N 1
ATOM 675 C CA . PHE A 1 90 ? 29.620 3.168 -42.057 1.00 93.50 90 PHE A CA 1
ATOM 676 C C . PHE A 1 90 ? 28.991 3.870 -43.268 1.00 93.50 90 PHE A C 1
ATOM 678 O O . PHE A 1 90 ? 29.544 3.835 -44.367 1.00 93.50 90 PHE A O 1
ATOM 685 N N . GLY A 1 91 ? 27.886 4.591 -43.055 1.00 91.88 91 GLY A N 1
ATOM 686 C CA . GLY A 1 91 ? 27.262 5.420 -44.085 1.00 91.88 91 GLY A CA 1
ATOM 687 C C . GLY A 1 91 ? 28.210 6.491 -44.631 1.00 91.88 91 GLY A C 1
ATOM 688 O O . GLY A 1 91 ? 28.288 6.679 -45.845 1.00 91.88 91 GLY A O 1
ATOM 689 N N . PHE A 1 92 ? 28.986 7.150 -43.765 1.00 91.88 92 PHE A N 1
ATOM 690 C CA . PHE A 1 92 ? 30.007 8.107 -44.191 1.00 91.88 92 PHE A CA 1
ATOM 691 C C . PHE A 1 92 ? 31.146 7.462 -44.982 1.00 91.88 92 PHE A C 1
ATOM 693 O O . PHE A 1 92 ? 31.547 8.021 -46.000 1.00 91.88 92 PHE A O 1
ATOM 700 N N . ALA A 1 93 ? 31.642 6.295 -44.568 1.00 86.81 93 ALA A N 1
ATOM 701 C CA . ALA A 1 93 ? 32.703 5.585 -45.280 1.00 86.81 93 ALA A CA 1
ATOM 702 C C . ALA A 1 93 ? 32.297 5.248 -46.725 1.00 86.81 93 ALA A C 1
ATOM 704 O O . ALA A 1 93 ? 33.088 5.457 -47.645 1.00 86.81 93 ALA A O 1
ATOM 705 N N . ILE A 1 94 ? 31.045 4.814 -46.928 1.00 88.50 94 ILE A N 1
ATOM 706 C CA . ILE A 1 94 ? 30.474 4.564 -48.260 1.00 88.50 94 ILE A CA 1
ATOM 707 C C . ILE A 1 94 ? 30.309 5.877 -49.037 1.00 88.50 94 ILE A C 1
ATOM 709 O O . ILE A 1 94 ? 30.708 5.967 -50.194 1.00 88.50 94 ILE A O 1
ATOM 713 N N . ARG A 1 95 ? 29.738 6.917 -48.411 1.00 80.56 95 ARG A N 1
ATOM 714 C CA . ARG A 1 95 ? 29.451 8.209 -49.064 1.00 80.56 95 ARG A CA 1
ATOM 715 C C . ARG A 1 95 ? 30.716 8.945 -49.513 1.00 80.56 95 ARG A C 1
ATOM 717 O O . ARG A 1 95 ? 30.666 9.631 -50.532 1.00 80.56 95 ARG A O 1
ATOM 724 N N . PHE A 1 96 ? 31.800 8.835 -48.744 1.00 79.81 96 PHE A N 1
ATOM 725 C CA . PHE A 1 96 ? 33.075 9.515 -48.986 1.00 79.81 96 PHE A CA 1
ATOM 726 C C . PHE A 1 96 ? 34.140 8.633 -49.658 1.00 79.81 96 PHE A C 1
ATOM 728 O O . PHE A 1 96 ? 35.248 9.114 -49.875 1.00 79.81 96 PHE A O 1
ATOM 735 N N . GLY A 1 97 ? 33.838 7.377 -50.011 1.00 66.19 97 GLY A N 1
ATOM 736 C CA . GLY A 1 97 ? 34.759 6.527 -50.781 1.00 66.19 97 GLY A CA 1
ATOM 737 C C . GLY A 1 97 ? 36.059 6.166 -50.050 1.00 66.19 97 GLY A C 1
ATOM 738 O O . GLY A 1 97 ? 37.070 5.878 -50.681 1.00 66.19 97 GLY A O 1
ATOM 739 N N . LEU A 1 98 ? 36.061 6.154 -48.712 1.00 60.44 98 LEU A N 1
ATOM 740 C CA . LEU A 1 98 ? 37.256 5.857 -47.900 1.00 60.44 98 LEU A CA 1
ATOM 741 C C . LEU A 1 98 ? 37.768 4.410 -48.055 1.00 60.44 98 LEU A C 1
ATOM 743 O O . LEU A 1 98 ? 38.877 4.107 -47.619 1.00 60.44 98 LEU A O 1
ATOM 747 N N . MET A 1 99 ? 36.993 3.525 -48.689 1.00 58.94 99 MET A N 1
ATOM 748 C CA . MET A 1 99 ? 37.423 2.162 -49.026 1.00 58.94 99 MET A CA 1
ATOM 749 C C . MET A 1 99 ? 38.353 2.112 -50.252 1.00 58.94 99 MET A C 1
ATOM 751 O O . MET A 1 99 ? 39.110 1.154 -50.374 1.00 58.94 99 MET A O 1
ATOM 755 N N . ASP A 1 100 ? 38.388 3.153 -51.093 1.00 60.06 100 ASP A N 1
ATOM 756 C CA . ASP A 1 100 ? 39.248 3.189 -52.288 1.00 60.06 100 ASP A CA 1
ATOM 757 C C . ASP A 1 100 ? 40.701 3.612 -51.977 1.00 60.06 100 ASP A C 1
ATOM 759 O O . ASP A 1 100 ? 41.605 3.387 -52.781 1.00 60.06 100 ASP A O 1
ATOM 763 N N . GLY A 1 101 ? 40.953 4.206 -50.802 1.00 58.72 101 GLY A N 1
ATOM 764 C CA . GLY A 1 101 ? 42.271 4.720 -50.396 1.00 58.72 101 GLY A CA 1
ATOM 765 C C . GLY A 1 101 ? 43.114 3.789 -49.516 1.00 58.72 101 GLY A C 1
ATOM 766 O O . GLY A 1 101 ? 44.294 4.052 -49.327 1.00 58.72 101 GLY A O 1
ATOM 767 N N . VAL A 1 102 ? 42.540 2.707 -48.977 1.00 61.19 102 VAL A N 1
ATOM 768 C CA . VAL A 1 102 ? 43.240 1.761 -48.074 1.00 61.19 102 VAL A CA 1
ATOM 769 C C . VAL A 1 102 ? 43.935 0.620 -48.841 1.00 61.19 102 VAL A C 1
ATOM 771 O O . VAL A 1 102 ? 44.701 -0.146 -48.265 1.00 61.19 102 VAL A O 1
ATOM 774 N N . GLY A 1 103 ? 43.704 0.513 -50.153 1.00 59.78 103 GLY A N 1
ATOM 775 C CA . GLY A 1 103 ? 44.293 -0.507 -51.028 1.00 59.78 103 GLY A CA 1
ATOM 776 C C . GLY A 1 103 ? 45.505 -0.063 -51.859 1.00 59.78 103 GLY A C 1
ATOM 777 O O . GLY A 1 103 ? 45.806 -0.737 -52.843 1.00 59.78 103 GLY A O 1
ATOM 778 N N . ARG A 1 104 ? 46.170 1.056 -51.536 1.00 43.91 104 ARG A N 1
ATOM 779 C CA . ARG A 1 104 ? 47.388 1.515 -52.232 1.00 43.91 104 ARG A CA 1
ATOM 780 C C . ARG A 1 104 ? 48.546 1.739 -51.276 1.00 43.91 104 ARG A C 1
ATOM 782 O O . ARG A 1 104 ? 48.293 2.277 -50.179 1.00 43.91 104 ARG A O 1
#

Foldseek 3Di:
DVVVVVVVVVVLVVCVVVVNDPVNVVVVVVVVVVVVVCVVCVVVVNNDPCSVVVVVVVVVVVVVVVVVVVVVVVVVVVVVVVVVVVVVVVVVCVVVVVVVPVPD

InterPro domains:
  IPR046130 Protein of unknown function DUF6127 [PF19622] (23-84)